Protein AF-A0AAW9NMD0-F1 (afdb_monomer_lite)

Foldseek 3Di:
DDPVVLVVVCVVPCAPPPPRDRDAQDVVGQWHWDDDQQWTWTAGPVGDIDIDGQQKAWDDKDWDADPNDIWMWIWMDGNPDPDIAIDTLVVLCVQQVDDPVCSRPSSSRRCRDPVNVVCVVPGHGDPPPD

Structure (mmCIF, N/CA/C/O backbone):
data_AF-A0AAW9NMD0-F1
#
_entry.id   AF-A0AAW9NMD0-F1
#
loop_
_atom_site.group_PDB
_atom_site.id
_atom_site.type_symbol
_atom_site.label_atom_id
_atom_site.label_alt_id
_atom_site.label_comp_id
_atom_site.label_asym_id
_atom_site.label_entity_id
_atom_site.label_seq_id
_atom_site.pdbx_PDB_ins_code
_atom_site.Cartn_x
_atom_site.Cartn_y
_atom_site.Cartn_z
_atom_site.occupancy
_atom_site.B_iso_or_equiv
_atom_site.auth_seq_id
_atom_site.auth_comp_id
_atom_site.auth_asym_id
_atom_site.auth_atom_id
_atom_site.pdbx_PDB_model_num
ATOM 1 N N . MET A 1 1 ? -6.027 -3.592 -10.033 1.00 78.19 1 MET A N 1
ATOM 2 C CA . MET A 1 1 ? -5.829 -2.123 -10.035 1.00 78.19 1 MET A CA 1
ATOM 3 C C . MET A 1 1 ? -6.682 -1.550 -11.136 1.00 78.19 1 MET A C 1
ATOM 5 O O . MET A 1 1 ? -6.738 -2.123 -12.218 1.00 78.19 1 MET A O 1
ATOM 9 N N . PHE A 1 2 ? -7.379 -0.439 -10.889 1.00 81.75 2 PHE A N 1
ATOM 10 C CA . PHE A 1 2 ? -8.186 0.183 -11.939 1.00 81.75 2 PHE A CA 1
ATOM 11 C C . PHE A 1 2 ? -7.295 0.834 -13.002 1.00 81.75 2 PHE A C 1
ATOM 13 O O . PHE A 1 2 ? -6.311 1.495 -12.668 1.00 81.75 2 PHE A O 1
ATOM 20 N N . ALA A 1 3 ? -7.684 0.723 -14.276 1.00 84.81 3 ALA A N 1
ATOM 21 C CA . ALA A 1 3 ? -6.923 1.255 -15.411 1.00 84.81 3 ALA A CA 1
ATOM 22 C C . ALA A 1 3 ? -6.542 2.740 -15.250 1.00 84.81 3 ALA A C 1
ATOM 24 O O . ALA A 1 3 ? -5.425 3.133 -15.575 1.00 84.81 3 ALA A O 1
ATOM 25 N N . ARG A 1 4 ? -7.429 3.562 -14.672 1.00 88.31 4 ARG A N 1
ATOM 26 C CA . ARG A 1 4 ? -7.149 4.980 -14.393 1.00 88.31 4 ARG A CA 1
ATOM 27 C C . ARG A 1 4 ? -5.968 5.169 -13.438 1.00 88.31 4 ARG A C 1
ATOM 29 O O . ARG A 1 4 ? -5.116 6.011 -13.685 1.00 88.31 4 ARG A O 1
ATOM 36 N N . GLU A 1 5 ? -5.903 4.383 -12.368 1.00 89.06 5 GLU A N 1
ATOM 37 C CA . GLU A 1 5 ? -4.817 4.484 -11.387 1.00 89.06 5 GLU A CA 1
ATOM 38 C C . GLU A 1 5 ? -3.482 4.034 -11.989 1.00 89.06 5 GLU A C 1
ATOM 40 O O . GLU A 1 5 ? -2.453 4.667 -11.766 1.00 89.06 5 GLU A O 1
ATOM 45 N N . ALA A 1 6 ? -3.507 2.972 -12.799 1.00 90.81 6 ALA A N 1
ATOM 46 C CA . ALA A 1 6 ? -2.347 2.507 -13.551 1.00 90.81 6 ALA A CA 1
ATOM 47 C C . ALA A 1 6 ? -1.814 3.595 -14.502 1.00 90.81 6 ALA A C 1
ATOM 49 O O . ALA A 1 6 ? -0.605 3.828 -14.565 1.00 90.81 6 ALA A O 1
ATOM 50 N N . MET A 1 7 ? -2.704 4.314 -15.195 1.00 93.19 7 MET A N 1
ATOM 51 C CA . MET A 1 7 ? -2.328 5.448 -16.048 1.00 93.19 7 MET A CA 1
ATOM 52 C C . MET A 1 7 ? -1.732 6.608 -15.241 1.00 93.19 7 MET A C 1
ATOM 54 O O . MET A 1 7 ? -0.718 7.175 -15.645 1.00 93.19 7 MET A O 1
ATOM 58 N N . GLU A 1 8 ? -2.315 6.951 -14.089 1.00 94.56 8 GLU A N 1
ATOM 59 C CA . GLU A 1 8 ? -1.782 7.995 -13.202 1.00 94.56 8 GLU A CA 1
ATOM 60 C C . GLU A 1 8 ? -0.378 7.650 -12.692 1.00 94.56 8 GLU A C 1
ATOM 62 O O . GLU A 1 8 ? 0.507 8.507 -12.700 1.00 94.56 8 GLU A O 1
ATOM 67 N N . LEU A 1 9 ? -0.146 6.392 -12.302 1.00 94.62 9 LEU A N 1
ATOM 68 C CA . LEU A 1 9 ? 1.171 5.907 -11.885 1.00 94.62 9 LEU A CA 1
ATOM 69 C C . LEU A 1 9 ? 2.166 5.901 -13.044 1.00 94.62 9 LEU A C 1
ATOM 71 O O . LEU A 1 9 ? 3.293 6.361 -12.875 1.00 94.62 9 LEU A O 1
ATOM 75 N N . THR A 1 10 ? 1.739 5.467 -14.230 1.00 94.31 10 THR A N 1
ATOM 76 C CA . THR A 1 10 ? 2.567 5.510 -15.443 1.00 94.31 10 THR A CA 1
ATOM 77 C C . THR A 1 10 ? 2.993 6.940 -15.758 1.00 94.31 10 THR A C 1
ATOM 79 O O . THR A 1 10 ? 4.162 7.180 -16.029 1.00 94.31 10 THR A O 1
ATOM 82 N N . LYS A 1 11 ? 2.080 7.913 -15.645 1.00 95.38 11 LYS A N 1
ATOM 83 C CA . LYS A 1 11 ? 2.393 9.336 -15.834 1.00 95.38 11 LYS A CA 1
ATOM 84 C C . LYS A 1 11 ? 3.334 9.866 -14.751 1.00 95.38 11 LYS A C 1
ATOM 86 O O . LYS A 1 11 ? 4.283 10.577 -15.062 1.00 95.38 11 LYS A O 1
ATOM 91 N N . LYS A 1 12 ? 3.083 9.524 -13.484 1.00 95.69 12 LYS A N 1
ATOM 92 C CA . LYS A 1 12 ? 3.906 9.947 -12.339 1.00 95.69 12 LYS A CA 1
ATOM 93 C C . LYS A 1 12 ? 5.345 9.436 -12.444 1.00 95.69 12 LYS A C 1
ATOM 95 O O . LYS A 1 12 ? 6.271 10.149 -12.079 1.00 95.69 12 LYS A O 1
ATOM 100 N N . TYR A 1 13 ? 5.509 8.209 -12.929 1.00 96.06 13 TYR A N 1
ATOM 101 C CA . TYR A 1 13 ? 6.783 7.498 -13.026 1.00 96.06 13 TYR A CA 1
ATOM 102 C C . TYR A 1 13 ? 7.258 7.328 -14.475 1.00 96.06 13 TYR A C 1
ATOM 104 O O . TYR A 1 13 ? 8.013 6.401 -14.781 1.00 96.06 13 TYR A O 1
ATOM 112 N N . ALA A 1 14 ? 6.813 8.221 -15.367 1.00 94.75 14 ALA A N 1
ATOM 113 C CA . ALA A 1 14 ? 7.217 8.220 -16.768 1.00 94.75 14 ALA A CA 1
ATOM 114 C C . ALA A 1 14 ? 8.731 8.439 -16.883 1.00 94.75 14 ALA A C 1
ATOM 116 O O . ALA A 1 14 ? 9.418 7.696 -17.578 1.00 94.75 14 ALA A O 1
ATOM 117 N N . THR A 1 15 ? 9.250 9.399 -16.118 1.00 96.56 15 THR A N 1
ATOM 118 C CA . THR A 1 15 ? 10.668 9.755 -16.074 1.00 96.56 15 THR A CA 1
ATOM 119 C C . THR A 1 15 ? 11.322 9.208 -14.808 1.00 96.56 15 THR A C 1
ATOM 121 O O . THR A 1 15 ? 10.807 9.389 -13.703 1.00 96.56 15 THR A O 1
ATOM 124 N N . CYS A 1 16 ? 12.475 8.556 -14.960 1.00 96.62 16 CYS A N 1
ATOM 125 C CA . CYS A 1 16 ? 13.286 8.091 -13.841 1.00 96.62 16 CYS A CA 1
ATOM 126 C C . CYS A 1 16 ? 13.760 9.288 -12.993 1.00 96.62 16 CYS A C 1
ATOM 128 O O . CYS A 1 16 ? 14.430 10.170 -13.538 1.00 96.62 16 CYS A O 1
ATOM 130 N N . PRO A 1 17 ? 13.491 9.315 -11.675 1.00 96.69 17 PRO A N 1
ATOM 131 C CA . PRO A 1 17 ? 13.907 10.417 -10.811 1.00 96.69 17 PRO A CA 1
ATOM 132 C C . PRO A 1 17 ? 15.426 10.478 -10.588 1.00 96.69 17 PRO A C 1
ATOM 134 O O . PRO A 1 17 ? 15.927 11.523 -10.193 1.00 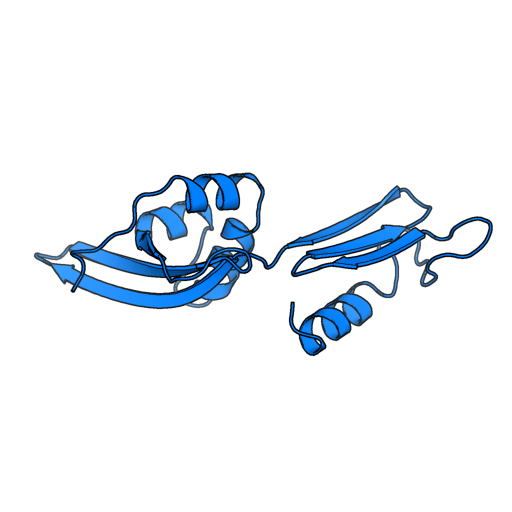96.69 17 PRO A O 1
ATOM 137 N N . GLU A 1 18 ? 16.159 9.388 -10.836 1.00 96.69 18 GLU A N 1
ATOM 138 C CA . GLU A 1 18 ? 17.610 9.334 -10.611 1.00 96.69 18 GLU A CA 1
ATOM 139 C C . GLU A 1 18 ? 18.432 9.753 -11.834 1.00 96.69 18 GLU A C 1
ATOM 141 O O . GLU A 1 18 ? 19.440 10.437 -11.693 1.00 96.69 18 GLU A O 1
ATOM 146 N N . CYS A 1 19 ? 18.025 9.348 -13.041 1.00 96.31 19 CYS A N 1
ATOM 147 C CA . CYS A 1 19 ? 18.827 9.551 -14.257 1.00 96.31 19 CYS A CA 1
ATOM 148 C C . CYS A 1 19 ? 18.083 10.244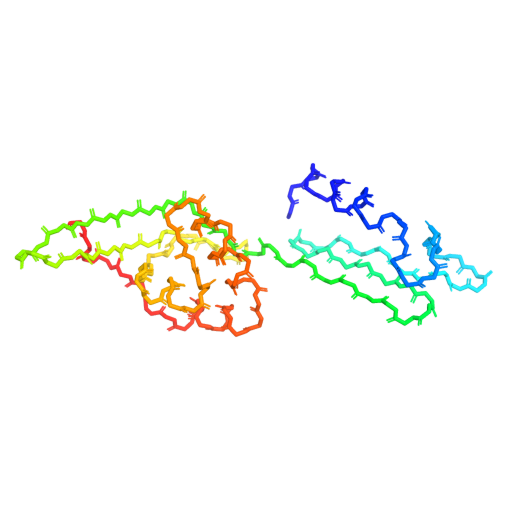 -15.405 1.00 96.31 19 CYS A C 1
ATOM 150 O O . CYS A 1 19 ? 18.644 10.396 -16.487 1.00 96.31 19 CYS A O 1
ATOM 152 N N . GLY A 1 20 ? 16.815 10.621 -15.212 1.00 96.19 20 GLY A N 1
ATOM 153 C CA . GLY A 1 20 ? 16.019 11.322 -16.224 1.00 96.19 20 GLY A CA 1
ATOM 154 C C . GLY A 1 20 ? 15.572 10.468 -17.416 1.00 96.19 20 GLY A C 1
ATOM 155 O O . GLY A 1 20 ? 14.939 10.991 -18.326 1.00 96.19 20 GLY A O 1
ATOM 156 N N . ASN A 1 21 ? 15.871 9.165 -17.438 1.00 95.00 21 ASN A N 1
ATOM 157 C CA . ASN A 1 21 ? 15.446 8.278 -18.522 1.00 95.00 21 ASN A CA 1
ATOM 158 C C . ASN A 1 21 ? 13.923 8.070 -18.512 1.00 95.00 21 ASN A C 1
ATOM 160 O O . ASN A 1 21 ? 13.355 7.670 -17.495 1.00 95.00 21 ASN A O 1
ATOM 164 N N . ASP A 1 22 ? 13.285 8.276 -19.656 1.00 95.50 22 ASP A N 1
ATOM 165 C CA . ASP A 1 22 ? 11.840 8.152 -19.871 1.00 95.50 22 ASP A CA 1
ATOM 166 C C . ASP A 1 22 ? 11.439 6.884 -20.647 1.00 95.50 22 ASP A C 1
ATOM 168 O O . ASP A 1 22 ? 10.256 6.604 -20.839 1.00 95.50 22 ASP A O 1
ATOM 172 N N . LYS A 1 23 ? 12.418 6.075 -21.070 1.00 94.50 23 LYS A N 1
ATOM 173 C CA . LYS A 1 23 ? 12.188 4.866 -21.872 1.00 94.50 23 LYS A CA 1
ATOM 174 C C . LYS A 1 23 ? 11.960 3.615 -21.020 1.00 94.50 23 LYS A C 1
ATOM 176 O O . LYS A 1 23 ? 12.487 3.478 -19.910 1.00 94.50 23 LYS A O 1
ATOM 181 N N . VAL A 1 24 ? 11.215 2.670 -21.594 1.00 94.12 24 VAL A N 1
ATOM 182 C CA . VAL A 1 24 ? 10.951 1.318 -21.070 1.00 94.12 24 VAL A CA 1
ATOM 183 C C . VAL A 1 24 ? 11.242 0.275 -22.149 1.00 94.12 24 VAL A C 1
ATOM 185 O O . VAL A 1 24 ? 10.977 0.526 -23.321 1.00 94.12 24 VAL A O 1
ATOM 188 N N . GLY A 1 25 ? 11.778 -0.886 -21.770 1.00 92.94 25 GLY A N 1
ATOM 189 C CA . GLY A 1 25 ? 12.105 -1.978 -22.694 1.00 92.94 25 GLY A CA 1
ATOM 190 C C . GLY A 1 25 ? 13.252 -1.660 -23.663 1.00 92.94 25 GLY A C 1
ATOM 191 O O . GLY A 1 25 ? 14.134 -0.858 -23.352 1.00 92.94 25 GLY A O 1
ATOM 192 N N . GLY A 1 26 ? 13.231 -2.300 -24.836 1.00 92.81 26 GLY A N 1
ATOM 193 C CA . GLY A 1 26 ? 14.244 -2.160 -25.891 1.00 92.81 26 GLY A CA 1
ATOM 194 C C . GLY A 1 26 ? 15.496 -3.024 -25.692 1.00 92.81 26 GLY A C 1
ATOM 195 O O . GLY A 1 26 ? 15.604 -3.757 -24.714 1.00 92.81 26 GLY A O 1
ATOM 196 N N . GLU A 1 27 ? 16.441 -2.906 -26.629 1.00 89.44 27 GLU A N 1
ATOM 197 C CA . GLU A 1 27 ? 17.753 -3.569 -26.613 1.00 89.44 27 GLU A CA 1
ATOM 198 C C . GLU A 1 27 ? 18.866 -2.524 -26.860 1.00 89.44 27 GLU A C 1
ATOM 200 O O . GLU A 1 27 ? 18.863 -1.888 -27.917 1.00 89.44 27 GLU A O 1
ATOM 205 N N . PRO A 1 28 ? 19.799 -2.290 -25.912 1.00 88.94 28 PRO A N 1
ATOM 206 C CA . PRO A 1 28 ? 19.796 -2.812 -24.546 1.00 88.94 28 PRO A CA 1
ATOM 207 C C . PRO A 1 28 ? 18.622 -2.241 -23.736 1.00 88.94 28 PRO A C 1
ATOM 209 O O . PRO A 1 28 ? 18.217 -1.088 -23.928 1.00 88.94 28 PRO A O 1
ATOM 212 N N . SER A 1 29 ? 18.095 -3.035 -22.803 1.00 93.62 29 SER A N 1
ATOM 213 C CA . SER A 1 29 ? 16.920 -2.660 -22.009 1.00 93.62 29 SER A CA 1
ATOM 214 C C . SER A 1 29 ? 17.104 -1.342 -21.254 1.00 93.62 29 SER A C 1
ATOM 216 O O . SER A 1 29 ? 18.114 -1.092 -20.595 1.00 93.62 29 SER A O 1
ATOM 218 N N . GLN A 1 30 ? 16.088 -0.485 -21.334 1.00 95.81 30 GLN A N 1
ATOM 219 C CA . GLN A 1 30 ? 16.008 0.787 -20.617 1.00 95.81 30 GLN A CA 1
ATOM 220 C C . GLN A 1 30 ? 15.297 0.653 -19.258 1.00 95.81 30 GLN A C 1
ATOM 222 O O . GLN A 1 30 ? 15.159 1.639 -18.528 1.00 95.81 30 GLN A O 1
ATOM 227 N N . GLY A 1 31 ? 14.884 -0.565 -18.896 1.00 94.81 31 GLY A N 1
ATOM 228 C CA . GLY A 1 31 ? 14.104 -0.881 -17.703 1.00 94.81 31 GLY A CA 1
ATOM 229 C C . GLY A 1 31 ? 12.749 -1.506 -18.042 1.00 94.81 31 GLY A C 1
ATOM 230 O O . GLY A 1 31 ? 12.477 -1.798 -19.204 1.00 94.81 31 GLY A O 1
ATOM 231 N N . ALA A 1 32 ? 11.883 -1.698 -17.047 1.00 96.00 32 ALA A N 1
ATOM 232 C CA . ALA A 1 32 ? 10.587 -2.355 -17.226 1.00 96.00 32 ALA A CA 1
ATOM 233 C C . ALA A 1 32 ? 9.417 -1.525 -16.680 1.00 96.00 32 ALA A C 1
ATOM 235 O O . ALA A 1 32 ? 9.576 -0.680 -15.791 1.00 96.00 32 ALA A O 1
ATOM 236 N N . LEU A 1 33 ? 8.234 -1.791 -17.229 1.00 96.00 33 LEU A N 1
ATOM 237 C CA . LEU A 1 33 ? 6.938 -1.403 -16.687 1.00 96.00 33 LEU A CA 1
ATOM 238 C C . LEU A 1 33 ? 6.073 -2.664 -16.667 1.00 96.00 33 LEU A C 1
ATOM 240 O O . LEU A 1 33 ? 5.796 -3.229 -17.720 1.00 96.00 33 LEU A O 1
ATOM 244 N N . ILE A 1 34 ? 5.689 -3.105 -15.474 1.00 95.06 34 ILE A N 1
ATOM 245 C CA . ILE A 1 34 ? 4.901 -4.317 -15.253 1.00 95.06 34 ILE A CA 1
ATOM 246 C C . ILE A 1 34 ? 3.673 -3.913 -14.446 1.00 95.06 34 ILE A C 1
ATOM 248 O O . ILE A 1 34 ? 3.799 -3.293 -13.387 1.00 95.06 34 ILE A O 1
ATOM 252 N N . ILE A 1 35 ? 2.492 -4.230 -14.966 1.00 92.94 35 ILE A N 1
ATOM 253 C CA . ILE A 1 35 ? 1.215 -3.969 -14.303 1.00 92.94 35 ILE A CA 1
ATOM 254 C C . ILE A 1 35 ? 0.459 -5.287 -14.281 1.00 92.94 35 ILE A C 1
ATOM 256 O O . ILE A 1 35 ? -0.083 -5.713 -15.297 1.00 92.94 35 ILE A O 1
ATOM 260 N N . GLU A 1 36 ? 0.462 -5.932 -13.122 1.00 90.56 36 GLU A N 1
ATOM 261 C CA . GLU A 1 36 ? -0.154 -7.239 -12.909 1.00 90.56 36 GLU A CA 1
ATOM 262 C C . GLU A 1 36 ? -1.033 -7.168 -11.660 1.00 90.56 36 GLU A C 1
ATOM 264 O O . GLU A 1 36 ? -0.611 -6.678 -10.609 1.00 90.56 36 GLU A O 1
ATOM 269 N N . ASP A 1 37 ? -2.279 -7.623 -11.783 1.00 86.12 37 ASP A N 1
ATOM 270 C CA . ASP A 1 37 ? -3.315 -7.517 -10.754 1.00 86.12 37 ASP A CA 1
ATOM 271 C C . ASP A 1 37 ? -3.478 -6.083 -10.205 1.00 86.12 37 ASP A C 1
ATOM 273 O O . ASP A 1 37 ? -3.982 -5.180 -10.878 1.00 86.12 37 ASP A O 1
ATOM 277 N N . ASP A 1 38 ? -3.059 -5.878 -8.955 1.00 89.06 38 ASP A N 1
ATOM 278 C CA . ASP A 1 38 ? -3.072 -4.623 -8.209 1.00 89.06 38 ASP A CA 1
ATOM 279 C C . ASP A 1 38 ? -1.671 -4.071 -7.933 1.00 89.06 38 ASP A C 1
ATOM 281 O O . ASP A 1 38 ? -1.501 -3.199 -7.082 1.00 89.06 38 ASP A O 1
ATOM 285 N N . VAL A 1 39 ? -0.665 -4.568 -8.654 1.00 91.50 39 VAL A N 1
ATOM 286 C CA . VAL A 1 39 ? 0.733 -4.198 -8.459 1.00 91.50 39 VAL A CA 1
ATOM 287 C C . VAL A 1 39 ? 1.273 -3.506 -9.697 1.00 91.50 39 VAL A C 1
ATOM 289 O O . VAL A 1 39 ? 1.309 -4.058 -10.795 1.00 91.50 39 VAL A O 1
ATOM 292 N N . PHE A 1 40 ? 1.739 -2.282 -9.494 1.00 94.69 40 PHE A N 1
ATOM 293 C CA . PHE A 1 40 ? 2.488 -1.521 -10.479 1.00 94.69 40 PHE A CA 1
ATOM 294 C C . PHE A 1 40 ? 3.970 -1.600 -10.131 1.00 94.69 40 PHE A C 1
ATOM 296 O O . PHE A 1 40 ? 4.357 -1.224 -9.026 1.00 94.69 40 PHE A O 1
ATOM 303 N N . THR A 1 41 ? 4.802 -2.035 -11.071 1.00 95.94 41 THR A N 1
ATOM 304 C CA . THR A 1 41 ? 6.260 -2.024 -10.928 1.00 95.94 41 THR A CA 1
ATOM 305 C C . THR A 1 41 ? 6.889 -1.269 -12.087 1.00 95.94 41 THR A C 1
ATOM 307 O O . THR A 1 41 ? 6.633 -1.564 -13.254 1.00 95.94 41 THR A O 1
ATOM 310 N N . ARG A 1 42 ? 7.751 -0.306 -11.767 1.00 96.44 42 ARG A N 1
ATOM 311 C CA . ARG A 1 42 ? 8.551 0.443 -12.737 1.00 96.44 42 ARG A CA 1
ATOM 312 C C . ARG A 1 42 ? 10.014 0.364 -12.323 1.00 96.44 42 ARG A C 1
ATOM 314 O O . ARG A 1 42 ? 10.338 0.743 -11.206 1.00 96.44 42 ARG A O 1
ATOM 321 N N . SER A 1 43 ? 10.885 -0.072 -13.228 1.00 97.38 43 SER A N 1
ATOM 322 C CA . SER A 1 43 ? 12.334 -0.164 -13.001 1.00 97.38 43 SER A CA 1
ATOM 323 C C . SER A 1 43 ? 13.126 0.517 -14.112 1.00 97.38 43 SER A C 1
ATOM 325 O O . SER A 1 43 ? 12.716 0.498 -15.265 1.00 97.38 43 SER A O 1
ATOM 327 N N . CYS A 1 44 ? 14.271 1.116 -13.809 1.00 97.69 44 CYS A N 1
ATOM 328 C CA . CYS A 1 44 ? 15.140 1.780 -14.778 1.00 97.69 44 CYS A CA 1
ATOM 329 C C . CYS A 1 44 ? 16.499 1.079 -14.858 1.00 97.69 44 CYS A C 1
ATOM 331 O O . CYS A 1 44 ? 16.998 0.556 -13.865 1.00 97.69 44 CYS A O 1
ATOM 333 N N . LYS A 1 45 ? 17.147 1.141 -16.027 1.00 96.50 45 LYS A N 1
ATOM 334 C CA . LYS A 1 45 ? 18.504 0.605 -16.241 1.00 96.50 45 LYS A CA 1
ATOM 335 C C . LYS A 1 45 ? 19.574 1.143 -15.276 1.00 96.50 45 LYS A C 1
ATOM 337 O O . LYS A 1 45 ? 20.628 0.535 -15.154 1.00 96.50 45 LYS A O 1
ATOM 342 N N . CYS A 1 46 ? 19.338 2.286 -14.625 1.00 95.88 46 CYS A N 1
ATOM 343 C CA . CYS A 1 46 ? 20.273 2.863 -13.653 1.00 95.88 46 CYS A CA 1
ATOM 344 C C . CYS A 1 46 ? 20.194 2.223 -12.257 1.00 95.88 46 CYS A C 1
ATOM 346 O O . CYS A 1 46 ? 20.991 2.583 -11.402 1.00 95.88 46 CYS A O 1
ATOM 348 N N . GLY A 1 47 ? 19.248 1.307 -12.022 1.00 95.62 47 GLY A N 1
ATOM 349 C CA . GLY A 1 47 ? 19.048 0.631 -10.735 1.00 95.62 47 GLY A CA 1
ATOM 350 C C . GLY A 1 47 ? 17.802 1.089 -9.973 1.00 95.62 47 GLY A C 1
ATOM 351 O O . GLY A 1 47 ? 17.300 0.340 -9.138 1.00 95.62 47 GLY A O 1
ATOM 352 N N . TRP A 1 48 ? 17.247 2.261 -10.296 1.00 96.69 48 TRP A N 1
ATOM 353 C CA . TRP A 1 48 ? 16.008 2.742 -9.685 1.00 96.69 48 TRP A CA 1
ATOM 354 C C . TRP A 1 48 ? 14.832 1.788 -9.939 1.00 96.69 48 TRP A C 1
ATOM 356 O O . TRP A 1 48 ? 14.607 1.363 -11.074 1.00 96.69 48 TRP A O 1
ATOM 366 N N . SER A 1 49 ? 14.032 1.510 -8.908 1.00 96.12 49 SER A N 1
ATOM 367 C CA . SER A 1 49 ? 12.783 0.759 -9.034 1.00 96.12 49 SER A CA 1
ATOM 368 C C . SER A 1 49 ? 11.742 1.232 -8.026 1.00 96.12 49 SER A C 1
ATOM 370 O O . SER A 1 49 ? 12.066 1.574 -6.890 1.00 96.12 49 SER A O 1
ATOM 372 N N . VAL A 1 50 ? 10.475 1.213 -8.428 1.00 94.81 50 VAL A N 1
ATOM 373 C CA . VAL A 1 50 ? 9.327 1.483 -7.564 1.00 94.81 50 VAL A CA 1
ATOM 374 C C . VAL A 1 50 ? 8.266 0.411 -7.761 1.00 94.81 50 VAL A C 1
ATOM 376 O O . VAL A 1 50 ? 7.918 0.066 -8.891 1.00 94.81 50 VAL A O 1
ATOM 379 N N . THR A 1 51 ? 7.731 -0.079 -6.647 1.00 93.94 51 THR A N 1
ATOM 380 C CA . THR A 1 51 ? 6.590 -0.993 -6.613 1.00 93.94 51 THR A CA 1
ATOM 381 C C . THR A 1 51 ? 5.478 -0.346 -5.802 1.00 93.94 51 THR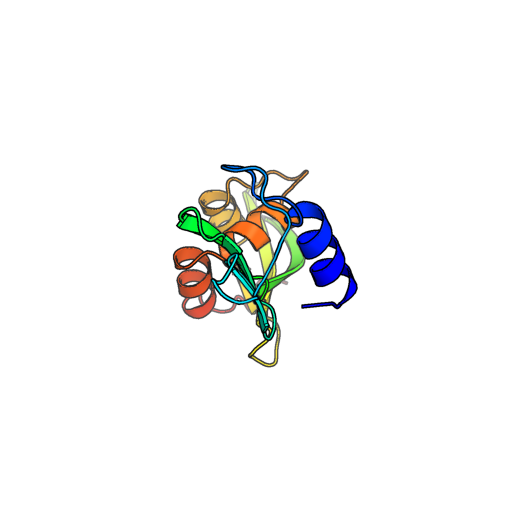 A C 1
ATOM 383 O O . THR A 1 51 ? 5.696 0.093 -4.675 1.00 93.94 51 THR A O 1
ATOM 386 N N . VAL A 1 52 ? 4.288 -0.267 -6.387 1.00 91.94 52 VAL A N 1
ATOM 387 C CA . VAL A 1 52 ? 3.070 0.219 -5.739 1.00 91.94 52 VAL A CA 1
ATOM 388 C C . VAL A 1 52 ? 2.078 -0.936 -5.721 1.00 91.94 52 VAL A C 1
ATOM 390 O O . VAL A 1 52 ? 1.522 -1.282 -6.762 1.00 91.94 52 VAL A O 1
ATOM 393 N N . ASP A 1 53 ? 1.889 -1.539 -4.548 1.00 91.75 53 ASP A N 1
ATOM 394 C CA . ASP A 1 53 ? 0.881 -2.577 -4.306 1.00 91.75 53 ASP A CA 1
ATOM 395 C C . ASP A 1 53 ? -0.410 -1.908 -3.796 1.00 91.75 53 ASP A C 1
ATOM 397 O O . ASP A 1 53 ? -0.366 -0.989 -2.977 1.00 91.75 53 ASP A O 1
ATOM 401 N N . LYS A 1 54 ? -1.559 -2.319 -4.334 1.00 91.00 54 LYS A N 1
ATOM 402 C CA . LYS A 1 54 ? -2.894 -1.846 -3.937 1.00 91.00 54 LYS A CA 1
ATOM 403 C C . LYS A 1 54 ? -3.886 -2.986 -3.704 1.00 91.00 54 LYS A C 1
ATOM 405 O O . LYS A 1 54 ? -5.098 -2.783 -3.797 1.00 91.00 54 LYS A O 1
ATOM 410 N N . ARG A 1 55 ? -3.395 -4.198 -3.431 1.00 91.81 55 ARG A N 1
ATOM 411 C CA . ARG A 1 55 ? -4.235 -5.389 -3.239 1.00 91.81 55 ARG A CA 1
ATOM 412 C C . ARG A 1 55 ? -5.171 -5.269 -2.044 1.00 91.81 55 ARG A C 1
ATOM 414 O O . ARG A 1 55 ? -6.221 -5.908 -2.048 1.00 91.81 55 ARG A O 1
ATOM 421 N N . ILE A 1 56 ? -4.810 -4.495 -1.023 1.00 94.44 56 ILE A N 1
ATOM 422 C CA . ILE A 1 56 ? -5.670 -4.240 0.133 1.00 94.44 56 ILE A CA 1
ATOM 423 C C . ILE A 1 56 ? -6.302 -2.861 -0.010 1.00 94.44 56 ILE A C 1
ATOM 425 O O . ILE A 1 56 ? -5.601 -1.872 -0.211 1.00 94.44 56 ILE A O 1
ATOM 429 N N . LYS A 1 57 ? -7.628 -2.800 0.125 1.00 93.94 57 LYS A N 1
ATOM 430 C CA . LYS A 1 57 ? -8.413 -1.563 0.047 1.00 93.94 57 LYS A CA 1
ATOM 431 C C . LYS A 1 57 ? -9.111 -1.264 1.356 1.00 93.94 57 LYS A C 1
ATOM 433 O O . LYS A 1 57 ? -9.654 -2.176 1.975 1.00 93.94 57 LYS A O 1
ATOM 438 N N . VAL A 1 58 ? -9.145 0.012 1.729 1.00 95.19 58 VAL A N 1
ATOM 439 C CA . VAL A 1 58 ? -9.947 0.513 2.851 1.00 95.19 58 VAL A CA 1
ATOM 440 C C . VAL A 1 58 ? -11.264 1.078 2.314 1.00 95.19 58 VAL A C 1
ATOM 442 O O . VAL A 1 58 ? -11.260 2.039 1.549 1.00 95.19 58 VAL A O 1
ATOM 445 N N . HIS A 1 59 ? -12.399 0.513 2.731 1.00 93.81 59 HIS A N 1
ATOM 446 C CA . HIS A 1 59 ? -13.730 0.925 2.249 1.00 93.81 59 HIS A CA 1
ATOM 447 C C . HIS A 1 59 ? -14.400 1.933 3.167 1.00 93.81 59 HIS A C 1
ATOM 449 O O . HIS A 1 59 ? -14.905 2.966 2.732 1.00 93.81 59 HIS A O 1
ATOM 455 N N . ALA A 1 60 ? -14.420 1.617 4.456 1.00 93.44 60 ALA A N 1
ATOM 456 C CA . ALA A 1 60 ? -15.179 2.356 5.445 1.00 93.44 60 ALA A CA 1
ATOM 457 C C . ALA A 1 60 ? -14.499 2.283 6.807 1.00 93.44 60 ALA A C 1
ATOM 459 O O . ALA A 1 60 ? -13.604 1.479 7.055 1.00 93.44 60 ALA A O 1
ATOM 460 N N . HIS A 1 61 ? -14.940 3.145 7.707 1.00 93.25 61 HIS A N 1
ATOM 461 C CA . HIS A 1 61 ? -14.547 3.121 9.103 1.00 93.25 61 HIS A CA 1
ATOM 462 C C . HIS A 1 61 ? -15.748 3.541 9.940 1.00 93.25 61 HIS A C 1
ATOM 464 O O . HIS A 1 61 ? -16.590 4.319 9.493 1.00 93.25 61 HIS A O 1
ATOM 470 N N . SER A 1 62 ? -15.814 3.033 11.162 1.00 92.75 62 SER A N 1
ATOM 471 C CA . SER A 1 62 ? -16.842 3.402 12.127 1.00 92.75 62 SER A CA 1
ATOM 472 C C . SER A 1 62 ? -16.196 3.597 13.484 1.00 92.75 62 SER A C 1
ATOM 474 O O . SER A 1 62 ? -15.245 2.898 13.830 1.00 92.75 62 SER A O 1
ATOM 476 N N . THR A 1 63 ? -16.697 4.558 14.252 1.00 92.56 63 THR A N 1
ATOM 477 C CA . THR A 1 63 ? -16.224 4.828 15.609 1.00 92.56 63 THR A CA 1
ATOM 478 C C . THR A 1 63 ? -17.391 4.916 16.566 1.00 92.56 63 THR A C 1
ATOM 480 O O . THR A 1 63 ? -18.396 5.546 16.240 1.00 92.56 63 THR A O 1
ATOM 483 N N . LYS A 1 64 ? -17.227 4.381 17.773 1.00 91.94 64 LYS A N 1
ATOM 484 C CA . LYS A 1 64 ? -18.182 4.556 18.866 1.00 91.94 64 LYS A CA 1
ATOM 485 C C . LYS A 1 64 ? -17.472 5.031 20.123 1.00 91.94 64 LYS A C 1
ATOM 487 O O . LYS A 1 64 ? -16.309 4.705 20.361 1.00 91.94 64 LYS A O 1
ATOM 492 N N . LYS A 1 65 ? -18.181 5.821 20.928 1.00 91.50 65 LYS A N 1
ATOM 493 C CA . LYS A 1 65 ? -17.694 6.300 22.220 1.00 91.50 65 LYS A CA 1
ATOM 494 C C . LYS A 1 65 ? -18.417 5.544 23.327 1.00 91.50 65 LYS A C 1
ATOM 496 O O . LYS A 1 65 ? -19.631 5.657 23.452 1.00 91.50 65 LYS A O 1
ATOM 501 N N . LEU A 1 66 ? -17.676 4.790 24.131 1.00 84.75 66 LEU A N 1
ATOM 502 C CA . LEU A 1 66 ? -18.205 4.027 25.258 1.00 84.75 66 LEU A CA 1
ATOM 503 C C . LEU A 1 66 ? -17.474 4.453 26.530 1.00 84.75 66 LEU A C 1
ATOM 505 O O . LEU A 1 66 ? -16.250 4.375 26.590 1.00 84.75 66 LEU A O 1
ATOM 509 N N . LYS A 1 67 ? -18.214 4.924 27.544 1.00 88.44 67 LYS A N 1
ATOM 510 C CA . LYS A 1 67 ? -17.653 5.352 28.845 1.00 88.44 67 LYS A CA 1
ATOM 511 C C . LYS A 1 67 ? -16.441 6.298 28.711 1.00 88.44 67 LYS A C 1
ATOM 513 O O . LYS A 1 67 ? -15.450 6.163 29.415 1.00 88.44 67 LYS A O 1
ATOM 518 N N . GLY A 1 68 ? -16.502 7.239 27.766 1.00 88.38 68 GLY A N 1
ATOM 519 C CA . GLY A 1 68 ? -15.424 8.206 27.515 1.00 88.38 68 GLY A CA 1
ATOM 520 C C . GLY A 1 68 ? -14.322 7.733 26.559 1.00 88.38 68 GLY A C 1
ATOM 521 O O . GLY A 1 68 ? -13.617 8.578 26.013 1.00 88.38 68 GLY A O 1
ATOM 522 N N . VAL A 1 69 ? -14.223 6.433 26.270 1.00 86.31 69 VAL A N 1
ATOM 523 C CA . VAL A 1 69 ? -13.218 5.851 25.367 1.00 86.31 69 VAL A CA 1
ATOM 524 C C . VAL A 1 69 ? -13.762 5.781 23.941 1.00 86.31 69 VAL A C 1
ATOM 526 O O . VAL A 1 69 ? -14.888 5.337 23.728 1.00 86.31 69 VAL A O 1
ATOM 529 N N . THR A 1 70 ? -12.971 6.217 22.956 1.00 88.75 70 THR A N 1
ATOM 530 C CA . THR A 1 70 ? -13.326 6.100 21.530 1.00 88.75 70 THR A CA 1
ATOM 531 C C . THR A 1 70 ? -12.664 4.865 20.930 1.00 88.75 70 THR A C 1
ATOM 533 O O . THR A 1 70 ? -11.437 4.775 20.884 1.00 88.75 70 THR A O 1
ATOM 536 N N . THR A 1 71 ? -13.473 3.926 20.450 1.00 91.00 71 THR A N 1
ATOM 537 C CA . THR A 1 71 ? -13.016 2.753 19.696 1.00 91.00 71 THR A CA 1
ATOM 538 C C . THR A 1 71 ? -13.484 2.857 18.253 1.00 91.00 71 THR A C 1
ATOM 540 O O . THR A 1 71 ? -14.442 3.574 17.950 1.00 91.00 71 THR A O 1
ATOM 543 N N . GLY A 1 72 ? -12.804 2.167 17.342 1.00 93.25 72 GLY A N 1
ATOM 544 C CA . GLY A 1 72 ? -13.206 2.149 15.946 1.00 93.25 72 GLY A CA 1
ATOM 545 C C . GLY A 1 72 ? -12.789 0.891 15.219 1.00 93.25 72 GLY A C 1
ATOM 546 O O . GLY A 1 72 ? -11.841 0.219 15.619 1.00 93.25 72 GLY A O 1
ATOM 547 N N . ILE A 1 73 ? -13.484 0.627 14.123 1.00 96.00 73 ILE A N 1
ATOM 548 C CA . ILE A 1 73 ? -13.132 -0.400 13.149 1.00 96.00 73 ILE A CA 1
ATOM 549 C C . ILE A 1 73 ? -12.881 0.228 11.792 1.00 96.00 73 ILE A C 1
ATOM 551 O O . ILE A 1 73 ? -13.438 1.276 11.457 1.00 96.00 73 ILE A O 1
ATOM 555 N N . VAL A 1 74 ? -12.062 -0.456 11.009 1.00 96.38 74 VAL A N 1
ATOM 556 C CA . VAL A 1 74 ? -11.840 -0.184 9.596 1.00 96.38 74 VAL A CA 1
ATOM 557 C C . VAL A 1 74 ? -12.261 -1.409 8.813 1.00 96.38 74 VAL A C 1
ATOM 559 O O . VAL A 1 74 ? -11.904 -2.533 9.160 1.00 96.38 74 VAL A O 1
ATOM 562 N N . GLU A 1 75 ? -13.032 -1.178 7.765 1.00 96.69 75 GLU A N 1
ATOM 563 C CA . GLU A 1 75 ? -13.420 -2.187 6.801 1.00 96.69 75 GLU A CA 1
ATOM 564 C C . GLU A 1 75 ? -12.383 -2.265 5.686 1.00 96.69 75 GLU A C 1
ATOM 566 O O . GLU A 1 75 ? -12.160 -1.284 4.969 1.00 96.69 75 GLU A O 1
ATOM 571 N N . ILE A 1 76 ? -11.779 -3.440 5.528 1.00 96.38 7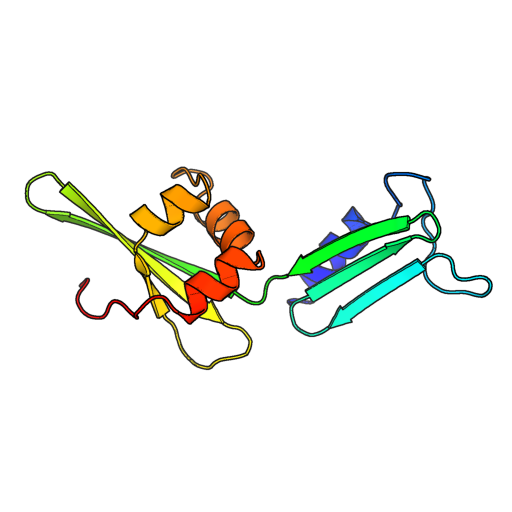6 ILE A N 1
ATOM 572 C CA . ILE A 1 76 ? -10.798 -3.724 4.485 1.00 96.38 76 ILE A CA 1
ATOM 573 C C . ILE A 1 76 ? -11.255 -4.871 3.583 1.00 96.38 76 ILE A C 1
ATOM 575 O O . ILE A 1 76 ? -11.980 -5.768 4.016 1.00 96.38 76 ILE A O 1
ATOM 579 N N . SER A 1 77 ? -10.800 -4.873 2.333 1.00 94.88 77 SER A N 1
ATOM 580 C CA . SER A 1 77 ? -10.928 -6.014 1.419 1.00 94.88 77 SER A CA 1
ATOM 581 C C . SER A 1 77 ? -9.582 -6.384 0.819 1.00 94.88 77 SER A C 1
ATOM 583 O O . SER A 1 77 ? -8.717 -5.523 0.665 1.00 94.88 77 SER A O 1
ATOM 585 N N . PHE A 1 78 ? -9.450 -7.640 0.411 1.00 92.88 78 PHE A N 1
ATOM 586 C CA . PHE A 1 78 ? -8.296 -8.143 -0.325 1.00 92.88 78 PHE A CA 1
ATOM 587 C C . PHE A 1 78 ? -8.735 -8.427 -1.760 1.00 92.88 78 PHE A C 1
ATOM 589 O O . PHE A 1 78 ? -9.786 -9.024 -1.965 1.00 92.88 78 PHE A O 1
ATOM 596 N N . HIS A 1 79 ? -7.963 -8.000 -2.754 1.00 87.19 79 HIS A N 1
ATOM 597 C CA . HIS A 1 79 ? -8.301 -8.228 -4.159 1.00 87.19 79 HIS A CA 1
ATOM 598 C C . HIS A 1 79 ? -8.385 -9.725 -4.512 1.00 87.19 79 HIS A C 1
ATOM 600 O O . HIS A 1 79 ? -9.234 -10.132 -5.295 1.00 87.19 79 HIS A O 1
ATOM 606 N N . ASP A 1 80 ? -7.542 -10.549 -3.886 1.00 83.75 80 ASP A N 1
ATOM 607 C CA . ASP A 1 80 ? -7.428 -11.994 -4.106 1.00 83.75 80 ASP A CA 1
ATOM 608 C C . ASP A 1 80 ? -8.374 -12.840 -3.235 1.00 83.75 80 ASP A C 1
ATOM 610 O O . ASP A 1 80 ? -8.383 -14.066 -3.351 1.00 83.75 80 ASP A O 1
ATOM 614 N N . LYS A 1 81 ? -9.174 -12.223 -2.351 1.00 84.25 81 LYS A N 1
ATOM 615 C CA . LYS A 1 81 ? -10.089 -12.949 -1.457 1.00 84.25 81 LYS A CA 1
ATOM 616 C C . LYS A 1 81 ? -11.479 -12.341 -1.467 1.00 84.25 81 LYS A C 1
ATOM 618 O O . LYS A 1 81 ? -11.659 -11.140 -1.294 1.00 84.25 81 LYS A O 1
ATOM 623 N N . ALA A 1 82 ? -12.485 -13.202 -1.576 1.00 82.19 82 ALA A N 1
ATOM 624 C CA . ALA A 1 82 ? -13.865 -12.782 -1.414 1.00 82.19 82 ALA A CA 1
ATOM 625 C C . ALA A 1 82 ? -14.137 -12.339 0.035 1.00 82.19 82 ALA A C 1
ATOM 627 O O . ALA A 1 82 ? -13.735 -13.005 0.991 1.00 82.19 82 ALA A O 1
ATOM 628 N N . GLY A 1 83 ? -14.871 -11.235 0.185 1.00 87.12 83 GLY A N 1
ATOM 629 C CA . GLY A 1 83 ? -15.371 -10.750 1.470 1.00 87.12 83 GLY A CA 1
ATOM 630 C C . GLY A 1 83 ? -14.670 -9.503 2.012 1.00 87.12 83 GLY A C 1
ATOM 631 O O . GLY A 1 83 ? -13.675 -9.009 1.481 1.00 87.12 83 GLY A O 1
ATOM 632 N N . ARG A 1 84 ? -15.249 -8.972 3.091 1.00 92.88 84 ARG A N 1
ATOM 633 C CA . ARG A 1 84 ? -14.764 -7.801 3.828 1.00 92.88 84 ARG A CA 1
ATOM 634 C C . ARG A 1 84 ? -14.325 -8.222 5.222 1.00 92.88 84 ARG A C 1
ATOM 636 O O . ARG A 1 84 ? -14.884 -9.144 5.819 1.00 92.88 84 ARG A O 1
ATOM 643 N N . LYS A 1 85 ? -13.320 -7.535 5.748 1.00 94.88 85 LYS A N 1
ATOM 644 C CA . LYS A 1 85 ? -12.768 -7.773 7.075 1.00 94.88 85 LYS A CA 1
ATOM 645 C C . LYS A 1 85 ? -12.797 -6.495 7.891 1.00 94.88 85 LYS A C 1
ATOM 647 O O . LYS A 1 85 ? -12.382 -5.452 7.402 1.00 94.88 85 LYS A O 1
ATOM 652 N N . TYR A 1 86 ? -13.250 -6.591 9.134 1.00 96.56 86 TYR A N 1
ATOM 653 C CA . TYR A 1 86 ? -13.183 -5.484 10.079 1.00 96.56 86 TYR A CA 1
ATOM 654 C C . TYR A 1 86 ? -11.969 -5.657 10.986 1.00 96.56 86 TYR A C 1
ATOM 656 O O . TYR A 1 86 ? -11.797 -6.716 11.590 1.00 96.56 86 TYR A O 1
ATOM 664 N N . VAL A 1 87 ? -11.133 -4.624 11.063 1.00 96.25 87 VAL A N 1
ATOM 665 C CA . VAL A 1 87 ? -9.921 -4.580 11.895 1.00 96.25 87 VAL A CA 1
ATOM 666 C C . VAL A 1 87 ? -9.942 -3.367 12.819 1.00 96.25 87 VAL A C 1
ATOM 668 O O . VAL A 1 87 ? -10.665 -2.404 12.563 1.00 96.25 87 VAL A O 1
ATOM 671 N N . ASP A 1 88 ? -9.159 -3.402 13.898 1.00 95.06 88 ASP A N 1
ATOM 672 C CA . ASP A 1 88 ? -9.119 -2.314 14.879 1.00 95.06 88 ASP A CA 1
ATOM 673 C C . ASP A 1 88 ? -8.499 -1.041 14.277 1.00 95.06 88 ASP A C 1
ATOM 675 O O . ASP A 1 88 ? -7.365 -1.031 13.791 1.00 95.06 88 ASP A O 1
ATOM 679 N N . MET A 1 89 ? -9.256 0.057 14.319 1.00 94.38 89 MET A N 1
ATOM 680 C CA . MET A 1 89 ? -8.842 1.337 13.751 1.00 94.38 89 MET A CA 1
ATOM 681 C C . MET A 1 89 ? -7.699 1.988 14.533 1.00 94.38 89 MET A C 1
ATOM 683 O O . MET A 1 89 ? -6.856 2.654 13.936 1.00 94.38 89 MET A O 1
ATOM 687 N N . ASN A 1 90 ? -7.686 1.860 15.857 1.00 92.44 90 ASN A N 1
ATOM 688 C CA . ASN A 1 90 ? -6.690 2.511 16.702 1.00 92.44 90 ASN A CA 1
ATOM 689 C C . ASN A 1 90 ? -5.326 1.844 16.518 1.00 92.44 90 ASN A C 1
ATOM 691 O O . ASN A 1 90 ? -4.329 2.546 16.356 1.00 92.44 90 ASN A O 1
ATOM 695 N N . VAL A 1 91 ? -5.302 0.513 16.446 1.00 94.81 91 VAL A N 1
ATOM 696 C CA . VAL A 1 91 ? -4.098 -0.258 16.112 1.00 94.81 91 VAL A CA 1
ATOM 697 C C . VAL A 1 91 ? -3.588 0.131 14.724 1.00 94.81 91 VAL A C 1
ATOM 699 O O . VAL A 1 91 ? -2.423 0.489 14.561 1.00 94.81 91 VAL A O 1
ATOM 702 N N . LEU A 1 92 ? -4.475 0.177 13.726 1.00 95.00 92 LEU A N 1
ATOM 703 C CA . LEU A 1 92 ? -4.080 0.542 12.367 1.00 95.00 92 LEU A CA 1
ATOM 704 C C . LEU A 1 92 ? -3.542 1.983 12.273 1.00 95.00 92 LEU A C 1
ATOM 706 O O . LEU A 1 92 ? -2.603 2.248 11.521 1.00 95.00 92 LEU A O 1
ATOM 710 N N . LYS A 1 93 ? -4.087 2.922 13.062 1.00 94.56 93 LYS A N 1
ATOM 711 C CA . LYS A 1 93 ? -3.570 4.301 13.170 1.00 94.56 93 LYS A CA 1
ATOM 712 C C . LYS A 1 93 ? -2.176 4.361 13.778 1.00 94.56 93 LYS A C 1
ATOM 714 O O . LYS A 1 93 ? -1.376 5.172 13.321 1.00 94.56 93 LYS A O 1
ATOM 719 N N . GLN A 1 94 ? -1.887 3.525 14.774 1.00 94.81 94 GLN A N 1
ATOM 720 C CA . GLN A 1 94 ? -0.559 3.467 15.386 1.00 94.81 94 GLN A CA 1
ATOM 721 C C . GLN A 1 94 ? 0.499 3.032 14.372 1.00 94.81 94 GLN A C 1
ATOM 723 O O . GLN A 1 94 ? 1.550 3.660 14.300 1.00 94.81 94 GLN A O 1
ATOM 728 N N . PHE A 1 95 ? 0.203 2.027 13.547 1.00 95.94 95 PHE A N 1
ATOM 729 C CA . PHE A 1 95 ? 1.161 1.560 12.548 1.00 95.94 95 PHE A CA 1
ATOM 730 C C . PHE A 1 95 ? 1.326 2.510 11.360 1.00 95.94 95 PHE A C 1
ATOM 732 O O . PHE A 1 95 ? 2.441 2.774 10.922 1.00 95.94 95 PHE A O 1
ATOM 739 N N . SER A 1 96 ? 0.219 3.048 10.849 1.00 94.88 96 SER A N 1
ATOM 740 C CA . SER A 1 96 ? 0.235 3.914 9.663 1.00 94.88 96 SER A CA 1
ATOM 741 C C . SER A 1 96 ? 0.609 5.373 9.950 1.00 94.88 96 SER A C 1
ATOM 743 O O . SER A 1 96 ? 0.836 6.145 9.020 1.00 94.88 96 SER A O 1
ATOM 745 N N . GLY A 1 97 ? 0.592 5.803 11.216 1.00 94.12 97 GLY A N 1
ATOM 746 C CA . GLY A 1 97 ? 0.686 7.222 11.579 1.00 94.12 97 GLY A CA 1
ATOM 747 C C . GLY A 1 97 ? -0.523 8.053 11.120 1.00 94.12 97 GLY A C 1
ATOM 748 O O . GLY A 1 97 ? -0.454 9.285 11.055 1.00 94.12 97 GLY A O 1
ATOM 749 N N . ALA A 1 98 ? -1.633 7.395 10.775 1.00 92.88 98 ALA A N 1
ATOM 750 C CA . ALA A 1 98 ? -2.826 8.023 10.228 1.00 92.88 98 ALA A CA 1
ATOM 751 C C . ALA A 1 98 ? -3.479 9.027 11.191 1.00 92.88 98 ALA A C 1
ATOM 753 O O . ALA A 1 98 ? -3.818 8.720 12.337 1.00 92.88 98 ALA A O 1
ATOM 754 N N . LYS A 1 99 ? -3.773 10.222 10.669 1.00 90.88 99 LYS A N 1
ATOM 755 C CA . LYS A 1 99 ? -4.618 11.245 11.301 1.00 90.88 99 LYS A CA 1
ATOM 756 C C . LYS A 1 99 ? -5.986 11.263 10.627 1.00 90.88 99 LYS A C 1
ATOM 758 O O . LYS A 1 99 ? -6.175 10.723 9.544 1.00 90.88 99 LYS A O 1
ATOM 763 N N . ARG A 1 100 ? -6.967 11.935 11.238 1.00 84.19 100 ARG A N 1
ATOM 764 C CA . ARG A 1 100 ? -8.342 11.994 10.704 1.00 84.19 100 ARG A CA 1
ATOM 765 C C . ARG A 1 100 ? -8.412 12.496 9.252 1.00 84.19 100 ARG A C 1
ATOM 767 O O . ARG A 1 100 ? -9.201 11.968 8.483 1.00 84.19 100 ARG A O 1
ATOM 774 N N . SER A 1 101 ? -7.590 13.477 8.877 1.00 86.69 101 SER A N 1
ATOM 775 C CA . SER A 1 101 ? -7.592 14.089 7.538 1.00 86.69 101 SER A CA 1
ATOM 776 C C . SER A 1 101 ? -7.018 13.203 6.430 1.00 86.69 101 SER A C 1
ATOM 778 O O . SER A 1 101 ? -7.305 13.442 5.263 1.00 86.69 101 SER A O 1
ATOM 780 N N . ASN A 1 102 ? -6.206 12.199 6.767 1.00 89.88 102 ASN A N 1
ATOM 781 C CA . ASN A 1 102 ? -5.497 11.365 5.795 1.00 89.88 102 ASN A CA 1
ATOM 782 C C . ASN A 1 102 ? -5.625 9.864 6.085 1.00 89.88 102 ASN A C 1
ATOM 784 O O . ASN A 1 102 ? -4.840 9.076 5.559 1.00 89.88 102 ASN A O 1
ATOM 788 N N . GLN A 1 103 ? -6.601 9.468 6.911 1.00 90.25 103 GLN A N 1
ATOM 789 C CA . GLN A 1 103 ? -6.619 8.124 7.478 1.00 90.25 103 GLN A CA 1
ATOM 790 C C . GLN A 1 103 ? -6.698 7.041 6.406 1.00 90.25 103 GLN A C 1
ATOM 792 O O . GLN A 1 103 ? -5.889 6.129 6.436 1.00 90.25 103 GLN A O 1
ATOM 797 N N . THR A 1 104 ? -7.604 7.167 5.430 1.00 91.94 104 THR A N 1
ATOM 798 C CA . THR A 1 104 ? -7.819 6.125 4.420 1.00 91.94 104 THR A CA 1
ATOM 799 C C . THR A 1 104 ? -6.544 5.894 3.627 1.00 91.94 104 THR A C 1
ATOM 801 O O . THR A 1 104 ? -6.109 4.759 3.487 1.00 91.94 104 THR A O 1
ATOM 804 N N . LYS A 1 105 ? -5.902 6.983 3.191 1.00 92.12 105 LYS A N 1
ATOM 805 C CA . LYS A 1 105 ? -4.674 6.920 2.405 1.00 92.12 105 LYS A CA 1
ATOM 806 C C . LYS A 1 105 ? -3.530 6.284 3.192 1.00 92.12 105 LYS A C 1
ATOM 808 O O . LYS A 1 105 ? -2.967 5.312 2.723 1.00 92.12 105 LYS A O 1
ATOM 813 N N . LEU A 1 106 ? -3.205 6.796 4.382 1.00 94.81 106 LEU A N 1
ATOM 814 C CA . LEU A 1 106 ? -2.061 6.276 5.142 1.00 94.81 106 LEU A CA 1
ATOM 815 C C . LEU A 1 106 ? -2.285 4.844 5.638 1.00 94.81 106 LEU A C 1
ATOM 817 O O . LEU A 1 106 ? -1.344 4.059 5.678 1.00 94.81 106 LEU A O 1
ATOM 821 N N . MET A 1 107 ? -3.521 4.492 5.994 1.00 96.00 107 MET A N 1
ATOM 822 C CA . MET A 1 107 ? -3.866 3.117 6.345 1.00 96.00 107 MET A CA 1
ATOM 823 C C . MET A 1 107 ? -3.711 2.184 5.147 1.00 96.00 107 MET A C 1
ATOM 825 O O . MET A 1 107 ? -3.112 1.129 5.298 1.00 96.00 107 MET A O 1
ATOM 829 N N . GLU A 1 108 ? -4.220 2.560 3.970 1.00 95.25 108 GLU A N 1
ATOM 830 C CA . GLU A 1 108 ? -4.083 1.760 2.749 1.00 95.25 108 GLU A CA 1
ATOM 831 C C . GLU A 1 108 ? -2.616 1.642 2.311 1.00 95.25 108 GLU A C 1
ATOM 833 O O . GLU A 1 108 ? -2.161 0.536 2.028 1.00 95.25 108 GLU A O 1
ATOM 838 N N . ASP A 1 109 ? -1.856 2.742 2.337 1.00 93.81 109 ASP A N 1
ATOM 839 C CA . ASP A 1 109 ? -0.422 2.752 2.027 1.00 93.81 109 ASP A CA 1
ATOM 840 C C . ASP A 1 109 ? 0.343 1.794 2.960 1.00 93.81 109 ASP A C 1
ATOM 842 O O . ASP A 1 109 ? 1.159 0.998 2.498 1.00 93.81 109 ASP A O 1
ATOM 846 N N . TRP A 1 110 ? 0.046 1.817 4.267 1.00 96.06 110 TRP A N 1
ATOM 847 C CA . TRP A 1 110 ? 0.672 0.908 5.229 1.00 96.06 110 TRP A CA 1
ATOM 848 C C . TRP A 1 110 ? 0.225 -0.548 5.047 1.00 96.06 110 TRP A C 1
ATOM 850 O O . TRP A 1 110 ? 1.057 -1.447 5.051 1.00 96.06 110 TRP A O 1
ATOM 860 N N . LEU A 1 111 ? -1.073 -0.802 4.845 1.00 96.50 111 LEU A N 1
ATOM 861 C CA . LEU A 1 111 ? -1.610 -2.154 4.635 1.00 96.50 111 LEU A CA 1
ATOM 862 C C . LEU A 1 111 ? -0.980 -2.851 3.428 1.00 96.50 111 LEU A C 1
ATOM 864 O O . LEU A 1 111 ? -0.887 -4.074 3.420 1.00 96.50 111 LEU A O 1
ATOM 868 N N . ASN A 1 112 ? -0.552 -2.089 2.423 1.00 94.88 112 ASN A N 1
ATOM 869 C CA . ASN A 1 112 ? 0.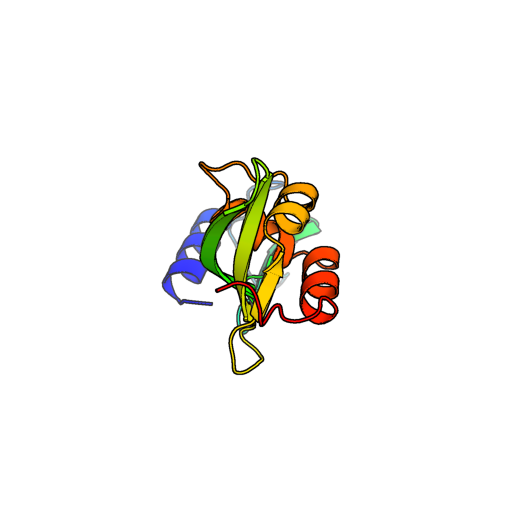091 -2.624 1.231 1.00 94.88 112 ASN A CA 1
ATOM 870 C C . ASN A 1 112 ? 1.628 -2.704 1.335 1.00 94.88 112 ASN A C 1
ATOM 872 O O . ASN A 1 112 ? 2.279 -3.081 0.359 1.00 94.88 112 ASN A O 1
ATOM 876 N N . THR A 1 113 ? 2.231 -2.426 2.501 1.00 93.94 113 THR A N 1
ATOM 877 C CA . THR A 1 113 ? 3.609 -2.874 2.771 1.00 93.94 113 THR A CA 1
ATOM 878 C C . THR A 1 113 ? 3.639 -4.376 3.052 1.00 93.94 113 THR A C 1
ATOM 880 O O . THR A 1 113 ? 2.607 -5.016 3.272 1.00 93.94 113 THR A O 1
ATOM 883 N N . LYS A 1 114 ? 4.841 -4.962 3.072 1.00 91.88 114 LYS A N 1
ATOM 884 C CA . LYS A 1 114 ? 5.019 -6.377 3.414 1.00 91.88 114 LYS A CA 1
ATOM 885 C C . LYS A 1 114 ? 4.469 -6.680 4.813 1.00 91.88 114 LYS A C 1
ATOM 887 O O . LYS A 1 114 ? 3.693 -7.618 4.981 1.00 91.88 114 LYS A O 1
ATOM 892 N N . GLU A 1 115 ? 4.833 -5.850 5.783 1.00 95.12 115 GLU A N 1
ATOM 893 C CA . GLU A 1 115 ? 4.448 -5.977 7.189 1.00 95.12 115 GLU A CA 1
ATOM 894 C C . GLU A 1 115 ? 2.949 -5.731 7.374 1.00 95.12 115 GLU A C 1
ATOM 896 O O . GLU A 1 115 ? 2.271 -6.499 8.057 1.00 95.12 115 GLU A O 1
ATOM 901 N N . GLY A 1 116 ? 2.408 -4.690 6.730 1.00 95.69 116 GLY A N 1
ATOM 902 C CA . GLY A 1 116 ? 0.986 -4.376 6.810 1.00 95.69 116 GLY A CA 1
ATOM 903 C C . GLY A 1 116 ? 0.112 -5.470 6.210 1.00 95.69 116 GLY A C 1
ATOM 904 O O . GLY A 1 116 ? -0.919 -5.819 6.790 1.00 95.69 116 GLY A O 1
ATOM 905 N N . ARG A 1 117 ? 0.553 -6.085 5.106 1.00 93.25 117 ARG A N 1
ATOM 906 C CA . ARG A 1 117 ? -0.164 -7.194 4.472 1.00 93.25 117 ARG A CA 1
ATOM 907 C C . ARG A 1 117 ? -0.169 -8.434 5.353 1.00 93.25 117 ARG A C 1
ATOM 909 O O . ARG A 1 117 ? -1.221 -9.050 5.529 1.00 93.25 117 ARG A O 1
ATOM 916 N N . GLU A 1 118 ? 0.980 -8.796 5.914 1.00 95.06 118 GLU A N 1
ATOM 917 C CA . GLU A 1 118 ? 1.091 -9.921 6.844 1.00 95.06 118 GLU A CA 1
ATOM 918 C C . GLU A 1 118 ? 0.207 -9.707 8.078 1.00 95.06 118 GLU A C 1
ATOM 920 O O . GLU A 1 118 ? -0.572 -10.588 8.456 1.00 95.06 118 GLU A O 1
ATOM 925 N N . TRP A 1 119 ? 0.241 -8.505 8.654 1.00 96.31 119 TRP A N 1
ATOM 926 C CA . TRP A 1 119 ? -0.629 -8.139 9.765 1.00 96.31 119 TRP A CA 1
ATOM 927 C C . TRP A 1 119 ? -2.110 -8.238 9.388 1.00 96.31 119 TRP A C 1
ATOM 929 O O . TRP A 1 119 ? -2.898 -8.845 10.116 1.00 96.31 119 TRP A O 1
ATOM 939 N N . ALA A 1 120 ? -2.504 -7.690 8.237 1.00 95.06 120 ALA A N 1
ATOM 940 C CA . ALA A 1 120 ? -3.890 -7.692 7.784 1.00 95.06 120 ALA A CA 1
ATOM 941 C C . ALA A 1 120 ? -4.418 -9.110 7.557 1.00 95.06 120 ALA A C 1
ATOM 943 O O . ALA A 1 120 ? -5.583 -9.381 7.848 1.00 95.06 120 ALA A O 1
ATOM 944 N N . LEU A 1 121 ? -3.581 -10.026 7.064 1.00 93.44 121 LEU A N 1
ATOM 945 C CA . LEU A 1 121 ? -3.936 -11.431 6.867 1.00 93.44 121 LEU A CA 1
ATOM 946 C C . LEU A 1 121 ? -4.160 -12.150 8.203 1.00 93.44 121 LEU A C 1
ATOM 948 O O . LEU A 1 121 ? -5.180 -12.824 8.353 1.00 93.44 121 LEU A O 1
ATOM 952 N N . ASN A 1 122 ? -3.270 -11.937 9.174 1.00 95.00 122 ASN A N 1
ATOM 953 C CA . ASN A 1 122 ? -3.266 -12.653 10.453 1.00 95.00 122 ASN A CA 1
ATOM 954 C C . ASN A 1 122 ? -4.176 -12.045 11.533 1.00 95.00 122 ASN A C 1
ATOM 956 O O . ASN A 1 122 ? -4.585 -12.740 12.460 1.00 95.00 122 ASN A O 1
ATOM 960 N N . THR A 1 123 ? -4.529 -10.763 11.427 1.00 94.69 123 THR A N 1
ATOM 961 C CA . THR A 1 123 ? -5.413 -10.090 12.395 1.00 94.69 123 THR A CA 1
ATOM 962 C C . THR A 1 123 ? -6.802 -10.736 12.400 1.00 94.69 123 THR A C 1
ATOM 964 O O . THR A 1 123 ? -7.338 -10.980 11.331 1.00 94.69 123 THR A O 1
ATOM 967 N N . PRO A 1 124 ? -7.456 -11.021 13.530 1.00 94.38 124 PRO A N 1
ATOM 968 C CA . PRO A 1 124 ? -8.817 -11.565 13.515 1.00 94.38 124 PRO A CA 1
ATOM 969 C C . PRO A 1 124 ? -9.858 -10.580 12.953 1.00 94.38 124 PRO A C 1
ATOM 971 O O . PRO A 1 124 ? -9.709 -9.366 13.068 1.00 94.38 124 PRO A O 1
ATOM 974 N N . HIS A 1 125 ? -10.934 -11.098 12.354 1.00 94.88 125 HIS A N 1
ATOM 975 C CA . HIS A 1 125 ? -12.092 -10.282 11.974 1.00 94.88 125 HIS A CA 1
ATOM 976 C C . HIS A 1 125 ? -12.875 -9.849 13.224 1.00 94.88 125 HIS A C 1
ATOM 978 O O . HIS A 1 125 ? -13.221 -10.688 14.054 1.00 94.88 125 HIS A O 1
ATOM 984 N N . ILE A 1 126 ? -13.209 -8.563 13.339 1.00 94.38 126 ILE A N 1
ATOM 985 C CA . ILE A 1 126 ? -14.031 -8.032 14.435 1.00 94.38 126 ILE A CA 1
ATOM 986 C C . ILE A 1 126 ? -15.515 -8.099 14.052 1.00 94.38 126 ILE A C 1
ATOM 988 O O . ILE A 1 126 ? -15.991 -7.280 13.273 1.00 94.38 126 ILE A O 1
ATOM 992 N N . SER A 1 127 ? -16.264 -9.038 14.633 1.00 89.19 127 SER A N 1
ATOM 993 C CA . SER A 1 127 ? -17.705 -9.202 14.367 1.00 89.19 127 SER A CA 1
ATOM 994 C C . SER A 1 127 ? -18.611 -8.367 15.282 1.00 89.19 127 SER A C 1
ATOM 996 O O . SER A 1 127 ? -19.714 -8.001 14.892 1.00 89.19 127 SER A O 1
ATOM 998 N N . ASN A 1 128 ? -18.155 -8.038 16.495 1.00 84.81 128 ASN A N 1
ATOM 999 C CA . ASN A 1 128 ? -19.005 -7.499 17.571 1.00 84.81 128 ASN A CA 1
ATOM 1000 C C . ASN A 1 128 ? -18.802 -5.989 17.792 1.00 84.81 128 ASN A C 1
ATOM 1002 O O . ASN A 1 128 ? -18.667 -5.519 18.926 1.00 84.81 128 ASN A O 1
ATOM 1006 N N . PHE A 1 129 ? -18.693 -5.216 16.709 1.00 81.81 129 PHE A N 1
ATOM 1007 C CA . PHE A 1 129 ? -18.485 -3.770 16.813 1.00 81.81 129 PHE A CA 1
ATOM 1008 C C . PHE A 1 129 ? -19.782 -2.959 16.799 1.00 81.81 129 PHE A C 1
ATOM 1010 O O . PHE A 1 129 ? -19.834 -1.907 17.445 1.00 81.81 129 PHE A O 1
ATOM 1017 N N . PHE A 1 130 ? -20.795 -3.433 16.082 1.00 76.19 130 PHE A N 1
ATOM 1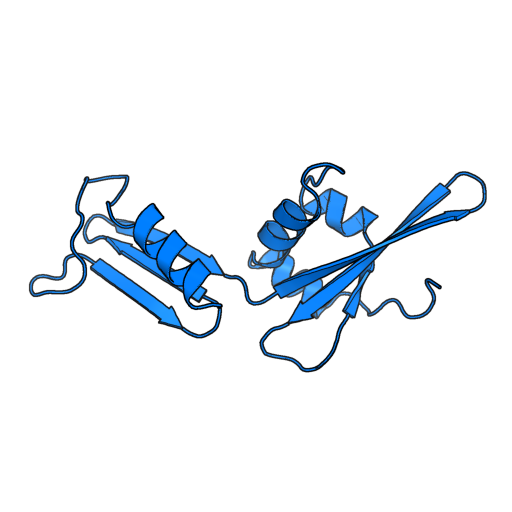018 C CA . PHE A 1 130 ? -22.095 -2.779 15.986 1.00 76.19 130 PHE A CA 1
ATOM 1019 C C . PHE A 1 130 ? -22.973 -3.129 17.186 1.00 76.19 130 PHE A C 1
ATOM 1021 O O . PHE A 1 130 ? -22.908 -4.294 17.638 1.00 76.19 130 PHE A O 1
#

pLDDT: mean 92.71, std 4.11, range [76.19, 97.69]

InterPro domains:
  IPR024256 Domain of unknown function DUF3797 [PF12677] (4-50)

Sequence (130 aa):
MFAREAMELTKKYATCPECGNDKVGGEPSQGALIIEDDVFTRSCKCGWSVTVDKRIKVHAHSTKKLKGVTTGIVEISFHDKAGRKYVDMNVLKQFSGAKRSNQTKLMEDWLNTKEGREWALNTPHISNFF

Organism: NCBI:txid1071052

Radius of gyration: 18.14 Å; chains: 1; bounding box: 42×27×56 Å

Secondary structure (DSSP, 8-state):
--HHHHHHHHHHTSS-TTT-----STTTT-EEEEEETTEEEEEETTS-EEEEE--EEEEEEEEEEETTEEEEEEEEEETTEEEEEEEEHHHHHHHHT--TTTHHHHHHHHHTSHHHHHHHHHSPP-----